Protein AF-A0A1F8NKK7-F1 (afdb_monomer_lite)

Secondary structure (DSSP, 8-state):
---------B-TTT--BGGG-S------HHHHHHH--SSS----HHHHHHHHTTSTT----EEEEEE---SSS---EEEEEE-EETTEE-

Sequence (90 aa):
MLRKKTIKLACEDCGLPYRDFPLDTTVSDNQWSEIHPENGGVLCASCMVKRASHLPGIIAARMVFEFVPSKKEAIIIILVSRVFIDDKEI

Radius of gyration: 17.69 Å; chains: 1; bounding box: 54×34×47 Å

Foldseek 3Di:
DDDPPPPQQAAPPPRHGPVRQPDDDDDDPVLCCQQPVPPDGDHHPVSSVVSQVPDPPDFDWDWDWDQDDDPDDDRDGDGDTFGDGPNDTD

Structure (mmCIF, N/CA/C/O backbone):
data_AF-A0A1F8NKK7-F1
#
_entry.id   AF-A0A1F8NKK7-F1
#
loop_
_atom_site.group_PDB
_atom_site.id
_atom_site.type_symbol
_atom_site.label_atom_id
_atom_site.label_alt_id
_atom_site.label_comp_id
_atom_site.label_asym_id
_atom_site.label_entity_id
_atom_site.label_seq_id
_atom_site.pdbx_PDB_ins_code
_atom_site.Cartn_x
_atom_site.Cartn_y
_atom_site.Cartn_z
_atom_site.occupancy
_atom_site.B_iso_or_equiv
_atom_site.auth_seq_id
_atom_site.auth_comp_id
_atom_site.auth_asym_id
_atom_site.auth_atom_id
_atom_site.pdbx_PDB_model_num
ATOM 1 N N . MET A 1 1 ? -35.133 19.803 5.323 1.00 46.06 1 MET A N 1
ATOM 2 C CA . MET A 1 1 ? -33.956 19.164 5.957 1.00 46.06 1 MET A CA 1
ATOM 3 C C . MET A 1 1 ? -33.165 18.411 4.892 1.00 46.06 1 MET A C 1
ATOM 5 O O . MET A 1 1 ? -33.609 17.361 4.450 1.00 46.06 1 MET A O 1
ATOM 9 N N . LEU A 1 2 ? -32.037 18.956 4.427 1.00 51.22 2 LEU A N 1
ATOM 10 C CA . LEU A 1 2 ? -31.129 18.258 3.508 1.00 51.22 2 LEU A CA 1
ATOM 11 C C . LEU A 1 2 ? -30.343 17.211 4.307 1.00 51.22 2 LEU A C 1
ATOM 13 O O . LEU A 1 2 ? -29.567 17.567 5.193 1.00 51.22 2 LEU A O 1
ATOM 17 N N . ARG A 1 3 ? -30.556 15.918 4.033 1.00 50.97 3 ARG A N 1
ATOM 18 C CA . ARG A 1 3 ? -29.706 14.852 4.584 1.00 50.97 3 ARG A CA 1
ATOM 19 C C . ARG A 1 3 ? -28.292 15.058 4.037 1.00 50.97 3 ARG A C 1
ATOM 21 O O . ARG A 1 3 ? -28.068 14.905 2.839 1.00 50.97 3 ARG A O 1
ATOM 28 N N . LYS A 1 4 ? -27.352 15.421 4.913 1.00 59.00 4 LYS A N 1
ATOM 29 C CA . LYS A 1 4 ? -25.918 15.504 4.609 1.00 59.00 4 LYS A CA 1
ATOM 30 C C . LYS A 1 4 ? -25.483 14.116 4.125 1.00 59.00 4 LYS A C 1
ATOM 32 O O . LYS A 1 4 ? -25.489 13.165 4.902 1.00 59.00 4 LYS A O 1
ATOM 37 N N . LYS A 1 5 ? -25.208 13.971 2.826 1.00 49.31 5 LYS A N 1
ATOM 38 C CA . LYS A 1 5 ? -24.734 12.714 2.238 1.00 49.31 5 LYS A CA 1
ATOM 39 C C . LYS A 1 5 ? -23.316 12.493 2.754 1.00 49.31 5 LYS A C 1
ATOM 41 O O . LYS A 1 5 ? -22.386 13.150 2.300 1.00 49.31 5 LYS A O 1
ATOM 46 N N . THR A 1 6 ? -23.164 11.634 3.755 1.00 55.31 6 THR A N 1
ATOM 47 C CA . THR A 1 6 ? -21.852 11.250 4.272 1.00 55.31 6 THR A CA 1
ATOM 48 C C . THR A 1 6 ? -21.114 10.529 3.151 1.00 55.31 6 THR A C 1
ATOM 50 O O . THR A 1 6 ? -21.509 9.430 2.760 1.00 55.31 6 THR A O 1
ATOM 53 N N . ILE A 1 7 ? -20.089 11.167 2.585 1.00 60.59 7 ILE A N 1
ATOM 54 C CA . ILE A 1 7 ? -19.172 10.503 1.660 1.00 60.59 7 ILE A CA 1
ATOM 55 C C . ILE A 1 7 ? -18.480 9.425 2.489 1.00 60.59 7 ILE A C 1
ATOM 57 O O . ILE A 1 7 ? -17.764 9.732 3.441 1.00 60.59 7 ILE A O 1
ATOM 61 N N . LYS A 1 8 ? -18.778 8.156 2.203 1.00 68.88 8 LYS A N 1
ATOM 62 C CA . LYS A 1 8 ? -18.069 7.044 2.829 1.00 68.88 8 LYS A CA 1
ATOM 63 C C . LYS A 1 8 ? -16.693 6.984 2.178 1.00 68.88 8 LYS A C 1
ATOM 65 O O . LYS A 1 8 ? -16.572 6.467 1.076 1.00 68.88 8 LYS A O 1
ATOM 70 N N . LEU A 1 9 ? -15.696 7.558 2.847 1.00 88.25 9 LEU A N 1
ATOM 71 C CA . LEU A 1 9 ? -14.297 7.362 2.490 1.00 88.25 9 LEU A CA 1
ATOM 72 C C . LEU A 1 9 ? -13.987 5.869 2.669 1.00 88.25 9 LEU A C 1
ATOM 74 O O . LEU A 1 9 ? -14.198 5.329 3.760 1.00 88.25 9 LEU A O 1
ATOM 78 N N . ALA A 1 10 ? -13.579 5.191 1.604 1.00 92.50 10 ALA A N 1
ATOM 79 C CA . ALA A 1 10 ? -13.324 3.756 1.594 1.00 92.50 10 ALA A CA 1
ATOM 80 C C . ALA A 1 10 ? -12.161 3.444 0.652 1.00 92.50 10 ALA A C 1
ATOM 82 O O . ALA A 1 10 ? -11.916 4.198 -0.285 1.00 92.50 10 ALA A O 1
ATOM 83 N N . CYS A 1 11 ? -11.470 2.336 0.910 1.00 93.06 11 CYS A N 1
ATOM 84 C CA . CYS A 1 11 ? -10.452 1.812 0.013 1.00 93.06 11 CYS A CA 1
ATOM 85 C C . CYS A 1 11 ? -11.074 1.505 -1.349 1.00 93.06 11 CYS A C 1
ATOM 87 O O . CYS A 1 11 ? -12.063 0.773 -1.417 1.00 93.06 11 CYS A O 1
ATOM 89 N N . GLU A 1 12 ? -10.477 2.010 -2.418 1.00 93.12 12 GLU A N 1
ATOM 90 C CA . GLU A 1 12 ? -10.985 1.813 -3.778 1.00 93.12 12 GLU A CA 1
ATOM 91 C C . GLU A 1 12 ? -10.865 0.360 -4.251 1.00 93.12 12 GLU A C 1
ATOM 93 O O . GLU A 1 12 ? -11.727 -0.122 -4.981 1.00 93.12 12 GLU A O 1
ATOM 98 N N . ASP A 1 13 ? -9.859 -0.371 -3.762 1.00 92.88 13 ASP A N 1
ATOM 99 C CA . ASP A 1 13 ? -9.611 -1.757 -4.171 1.00 92.88 13 ASP A CA 1
ATOM 100 C C . ASP A 1 13 ? -10.480 -2.774 -3.425 1.00 92.88 13 ASP A C 1
ATOM 102 O O . ASP A 1 13 ? -10.967 -3.737 -4.013 1.00 92.88 13 ASP A O 1
ATOM 106 N N . CYS A 1 14 ? -10.636 -2.614 -2.108 1.00 93.62 14 CYS A N 1
ATOM 107 C CA . CYS A 1 14 ? -11.310 -3.613 -1.270 1.00 93.62 14 CYS A CA 1
ATOM 108 C C . CYS A 1 14 ? -12.630 -3.130 -0.659 1.00 93.62 14 CYS A C 1
ATOM 110 O O . CYS A 1 14 ? -13.307 -3.908 0.012 1.00 93.62 14 CYS A O 1
ATOM 112 N N . GLY A 1 15 ? -13.002 -1.861 -0.850 1.00 93.31 15 GLY A N 1
ATOM 113 C CA . GLY A 1 15 ? -14.224 -1.271 -0.298 1.00 93.31 15 GLY A CA 1
ATOM 114 C C . GLY A 1 15 ? -14.222 -1.098 1.225 1.00 93.31 15 GLY A C 1
ATOM 115 O O . GLY A 1 15 ? -15.235 -0.677 1.787 1.00 93.31 15 GLY A O 1
ATOM 116 N N . LEU A 1 16 ? -13.112 -1.417 1.905 1.00 92.94 16 LEU A N 1
ATOM 117 C CA . LEU A 1 16 ? -12.986 -1.274 3.353 1.00 92.94 16 LEU A CA 1
ATOM 118 C C . LEU A 1 16 ? -13.214 0.198 3.734 1.00 92.94 16 LEU A C 1
ATOM 120 O O . LEU A 1 16 ? -12.573 1.067 3.145 1.00 92.94 16 LEU A O 1
ATOM 124 N N . PRO A 1 17 ? -14.111 0.527 4.674 1.00 92.94 17 PRO A N 1
ATOM 125 C CA . PRO A 1 17 ? -14.289 1.910 5.101 1.00 92.94 17 PRO A CA 1
ATOM 126 C C . PRO A 1 17 ? -13.017 2.445 5.770 1.00 92.94 17 PRO A C 1
ATOM 128 O O . PRO A 1 17 ? -12.365 1.721 6.514 1.00 92.94 17 PRO A O 1
ATOM 131 N N . TYR A 1 18 ? -12.694 3.724 5.568 1.00 89.38 18 TYR A N 1
ATOM 132 C CA . TYR A 1 18 ? -11.467 4.337 6.099 1.00 89.38 18 TYR A CA 1
ATOM 133 C C . TYR A 1 18 ? -11.320 4.190 7.622 1.00 89.38 18 TYR A C 1
ATOM 135 O O . TYR A 1 18 ? -10.255 3.856 8.120 1.00 89.38 18 TYR A O 1
ATOM 143 N N . ARG A 1 19 ? -12.423 4.338 8.367 1.00 89.00 19 ARG A N 1
ATOM 144 C CA . ARG A 1 19 ? -12.462 4.146 9.832 1.00 89.00 19 ARG A CA 1
ATOM 145 C C . ARG A 1 19 ? -12.063 2.737 10.298 1.00 89.00 19 ARG A C 1
ATOM 147 O O . ARG A 1 19 ? -11.822 2.548 11.482 1.00 89.00 19 ARG A O 1
ATOM 154 N N . ASP A 1 20 ? -12.095 1.768 9.386 1.00 90.50 20 ASP A N 1
ATOM 155 C CA . ASP A 1 20 ? -11.825 0.356 9.635 1.00 90.50 20 ASP A CA 1
ATOM 156 C C . ASP A 1 20 ? -10.440 -0.038 9.071 1.00 90.50 20 ASP A C 1
ATOM 158 O O . ASP A 1 20 ? -10.108 -1.223 9.011 1.00 90.50 20 ASP A O 1
ATOM 162 N N . PHE A 1 21 ? -9.620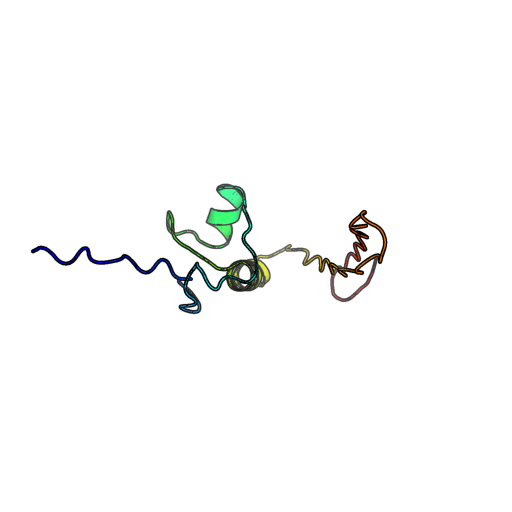 0.933 8.633 1.00 88.62 21 PHE A N 1
ATOM 163 C CA . PHE A 1 21 ? -8.257 0.671 8.175 1.00 88.62 21 PHE A CA 1
ATOM 164 C C . PHE A 1 21 ? -7.392 0.191 9.346 1.00 88.62 21 PHE A C 1
ATOM 166 O O . PHE A 1 21 ? -7.348 0.843 10.387 1.00 88.62 21 PHE A O 1
ATOM 173 N N . PRO A 1 22 ? -6.664 -0.928 9.187 1.00 80.00 22 PRO A N 1
ATOM 174 C CA . PRO A 1 22 ? -5.819 -1.453 10.256 1.00 80.00 22 PRO A CA 1
ATOM 175 C C . PRO A 1 22 ? -4.574 -0.589 10.501 1.00 80.00 22 PRO A C 1
ATOM 177 O O . PRO A 1 22 ? -3.978 -0.670 11.572 1.00 80.00 22 PRO A O 1
ATOM 180 N N . LEU A 1 23 ? -4.161 0.196 9.501 1.00 81.81 23 LEU A N 1
ATOM 181 C CA . LEU A 1 23 ? -2.985 1.054 9.551 1.00 81.81 23 LEU A CA 1
ATOM 182 C C . LEU A 1 23 ? -3.132 2.218 8.564 1.00 81.81 23 LEU A C 1
ATOM 184 O O . LEU A 1 23 ? -3.380 1.990 7.376 1.00 81.81 23 LEU A O 1
ATOM 188 N N . ASP A 1 24 ? -2.909 3.434 9.056 1.00 79.06 24 ASP A N 1
ATOM 189 C CA . ASP A 1 24 ? -2.668 4.613 8.228 1.00 79.06 24 ASP A CA 1
ATOM 190 C C . ASP A 1 24 ? -1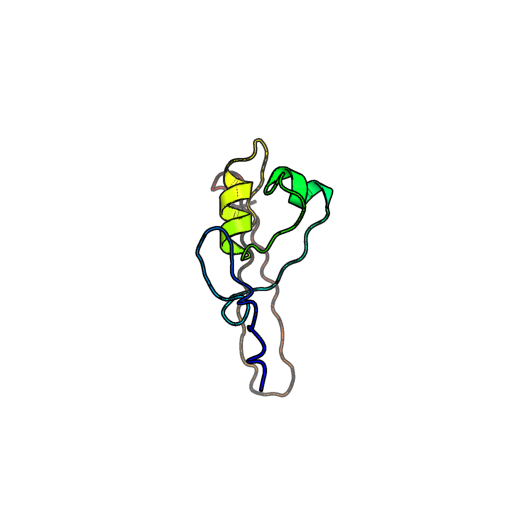.185 4.693 7.853 1.00 79.06 24 ASP A C 1
ATOM 192 O O . ASP A 1 24 ? -0.298 4.458 8.677 1.00 79.06 24 ASP A O 1
ATOM 196 N N . THR A 1 25 ? -0.904 5.036 6.601 1.00 82.19 25 THR A N 1
ATOM 197 C CA . THR A 1 25 ? 0.457 5.252 6.108 1.00 82.19 25 THR A CA 1
ATOM 198 C C . THR A 1 25 ? 0.479 6.432 5.146 1.00 82.19 25 THR A C 1
ATOM 200 O O . THR A 1 25 ? -0.546 6.786 4.564 1.00 82.19 25 THR A O 1
ATOM 203 N N . THR A 1 26 ? 1.641 7.052 4.988 1.00 81.31 26 THR A N 1
ATOM 204 C CA . THR A 1 26 ? 1.873 8.132 4.031 1.00 81.31 26 THR A CA 1
ATOM 205 C C . THR A 1 26 ? 3.012 7.730 3.107 1.00 81.31 26 THR A C 1
ATOM 207 O O . THR A 1 26 ? 4.004 7.140 3.531 1.00 81.31 26 THR A O 1
ATOM 210 N N . VAL A 1 27 ? 2.860 8.042 1.825 1.00 83.44 27 VAL A N 1
ATOM 211 C CA . VAL A 1 27 ? 3.888 7.856 0.798 1.00 83.44 27 VAL A CA 1
ATOM 212 C C . VAL A 1 27 ? 4.087 9.176 0.067 1.00 83.44 27 VAL A C 1
ATOM 214 O O . VAL A 1 27 ? 3.216 10.044 0.107 1.00 83.44 27 VAL A O 1
ATOM 217 N N . SER A 1 28 ? 5.240 9.347 -0.575 1.00 85.44 28 SER A N 1
ATOM 218 C CA . SER A 1 28 ? 5.464 10.514 -1.436 1.00 85.44 28 SER A CA 1
ATOM 219 C C . SER A 1 28 ? 4.573 10.470 -2.683 1.00 85.44 28 SER A C 1
ATOM 221 O O . SER A 1 28 ? 4.199 9.387 -3.134 1.00 85.44 28 SER A O 1
ATOM 223 N N . ASP A 1 29 ? 4.297 11.627 -3.291 1.00 85.06 29 ASP A N 1
ATOM 224 C CA . ASP A 1 29 ? 3.501 11.723 -4.528 1.00 85.06 29 ASP A CA 1
ATOM 225 C C . ASP A 1 29 ? 4.083 10.879 -5.674 1.00 85.06 29 ASP A C 1
ATOM 227 O O . ASP A 1 29 ? 3.341 10.281 -6.454 1.00 85.06 29 ASP A O 1
ATOM 231 N N . ASN A 1 30 ? 5.415 10.773 -5.749 1.00 86.62 30 ASN A N 1
ATOM 232 C CA . ASN A 1 30 ? 6.094 9.931 -6.736 1.00 86.62 30 ASN A CA 1
ATOM 233 C C . ASN A 1 30 ? 5.752 8.449 -6.527 1.00 86.62 30 ASN A C 1
ATOM 235 O O . ASN A 1 30 ? 5.329 7.779 -7.463 1.00 86.62 30 ASN A O 1
ATOM 239 N N . GLN A 1 31 ? 5.863 7.954 -5.290 1.00 84.88 31 GLN A N 1
ATOM 240 C CA . GLN A 1 31 ? 5.511 6.569 -4.955 1.00 84.88 31 GLN A CA 1
ATOM 241 C C . GLN A 1 31 ? 4.015 6.302 -5.125 1.00 84.88 31 GLN A C 1
ATOM 243 O O . GLN A 1 31 ? 3.632 5.224 -5.573 1.00 84.88 31 GLN A O 1
ATOM 248 N N . TRP A 1 32 ? 3.164 7.278 -4.786 1.00 88.69 32 TRP A N 1
ATOM 249 C CA . TRP A 1 32 ? 1.727 7.185 -5.030 1.00 88.69 32 TRP A CA 1
ATOM 250 C C . TRP A 1 32 ? 1.443 7.005 -6.519 1.00 88.69 32 TRP A C 1
ATOM 252 O O . TRP A 1 32 ? 0.727 6.083 -6.890 1.00 88.69 32 TRP A O 1
ATOM 262 N N . SER A 1 33 ? 2.064 7.822 -7.370 1.00 89.31 33 SER A N 1
ATOM 263 C CA . SER A 1 33 ? 1.862 7.783 -8.822 1.00 89.31 33 SER A CA 1
ATOM 264 C C . SER A 1 33 ? 2.299 6.457 -9.454 1.00 89.31 33 SER A C 1
ATOM 266 O O . SER A 1 33 ? 1.717 6.037 -10.452 1.00 89.31 33 SER A O 1
ATOM 268 N N . GLU A 1 34 ? 3.285 5.768 -8.871 1.00 86.19 34 GLU A N 1
ATOM 269 C CA . GLU A 1 34 ? 3.723 4.443 -9.331 1.00 86.19 34 GLU A CA 1
ATOM 270 C C . GLU A 1 34 ? 2.681 3.344 -9.062 1.00 86.19 34 GLU A C 1
ATOM 272 O O . GLU A 1 34 ? 2.495 2.456 -9.893 1.00 86.19 34 GLU A O 1
ATOM 277 N N . ILE A 1 35 ? 1.977 3.397 -7.925 1.00 87.94 35 ILE A N 1
ATOM 278 C CA . ILE A 1 35 ? 0.967 2.387 -7.545 1.00 87.94 35 ILE A CA 1
ATOM 279 C C . ILE A 1 35 ? -0.473 2.809 -7.872 1.00 87.94 35 ILE A C 1
ATOM 281 O O . ILE A 1 35 ? -1.384 1.978 -7.909 1.00 87.94 35 ILE A O 1
ATOM 285 N N . HIS A 1 36 ? -0.708 4.099 -8.074 1.00 88.31 36 HIS A N 1
ATOM 286 C CA . HIS A 1 36 ? -2.010 4.710 -8.300 1.00 88.31 36 HIS A CA 1
ATOM 287 C C . HIS A 1 36 ? -1.850 5.907 -9.252 1.00 88.31 36 HIS A C 1
ATOM 289 O O . HIS A 1 36 ? -1.829 7.056 -8.813 1.00 88.31 36 HIS A O 1
ATOM 295 N N . PRO A 1 37 ? -1.730 5.655 -10.567 1.00 81.56 37 PRO A N 1
ATOM 296 C CA . PRO A 1 37 ? -1.453 6.706 -11.548 1.00 81.56 37 PRO A CA 1
ATOM 297 C C . PRO A 1 37 ? -2.615 7.695 -11.727 1.00 81.56 37 PRO A C 1
ATOM 299 O O . PRO A 1 37 ? -2.431 8.766 -12.301 1.00 81.56 37 PRO A O 1
ATOM 302 N N . GLU A 1 38 ? -3.816 7.357 -11.248 1.00 82.25 38 GLU A N 1
ATOM 303 C CA . GLU A 1 38 ? -4.928 8.301 -11.187 1.00 82.25 38 GLU A CA 1
ATOM 304 C C . GLU A 1 38 ? -4.720 9.288 -10.028 1.00 82.25 38 GLU A C 1
ATOM 306 O O . GLU A 1 38 ? -4.385 8.900 -8.906 1.00 82.25 38 GLU A O 1
ATOM 311 N N . ASN A 1 39 ? -4.895 10.581 -10.314 1.00 70.69 39 ASN A N 1
ATOM 312 C CA . ASN A 1 39 ? -4.671 11.646 -9.341 1.00 70.69 39 ASN A CA 1
ATOM 313 C C . ASN A 1 39 ? -5.705 11.588 -8.211 1.00 70.69 39 ASN A C 1
ATOM 315 O O . ASN A 1 39 ? -6.880 11.904 -8.410 1.00 70.69 39 ASN A O 1
ATOM 319 N N . GLY A 1 40 ? -5.219 11.284 -7.009 1.00 75.25 40 GLY A N 1
ATOM 320 C CA . GLY A 1 40 ? -6.029 11.185 -5.802 1.00 75.25 40 GLY A CA 1
ATOM 321 C C . GLY A 1 40 ? -6.723 9.833 -5.653 1.00 75.25 40 GLY A C 1
ATOM 322 O O . GLY A 1 40 ? -6.773 9.024 -6.571 1.00 75.25 40 GLY A O 1
ATOM 323 N N . GLY A 1 41 ? -7.226 9.595 -4.448 1.00 86.38 41 GLY A N 1
ATOM 324 C CA . GLY A 1 41 ? -7.918 8.367 -4.088 1.00 86.38 41 GLY A CA 1
ATOM 325 C C . GLY A 1 41 ? -7.590 7.935 -2.669 1.00 86.38 41 GLY A C 1
ATOM 326 O O . GLY A 1 41 ? -6.832 8.602 -1.958 1.00 86.38 41 GLY A O 1
ATOM 327 N N . VAL A 1 42 ? -8.187 6.829 -2.235 1.00 89.56 42 VAL A N 1
ATOM 328 C CA . VAL A 1 42 ? -7.907 6.243 -0.918 1.00 89.56 42 VAL A CA 1
ATOM 329 C C . VAL A 1 42 ? -7.656 4.751 -1.064 1.00 89.56 42 VAL A C 1
ATOM 331 O O . VAL A 1 42 ? -8.512 3.998 -1.522 1.00 89.56 42 VAL A O 1
ATOM 334 N N . LEU A 1 43 ? -6.488 4.308 -0.605 1.00 90.56 43 LEU A N 1
ATOM 335 C CA . LEU A 1 43 ? -6.128 2.900 -0.497 1.00 90.56 43 LEU A CA 1
ATOM 336 C C . LEU A 1 43 ? -5.768 2.570 0.946 1.00 90.56 43 LEU A C 1
ATOM 338 O O . LEU A 1 43 ? -5.110 3.353 1.626 1.00 90.56 43 LEU A O 1
ATOM 342 N N . CYS A 1 44 ? -6.165 1.387 1.412 1.00 91.69 44 CYS A N 1
ATOM 343 C CA . CYS A 1 44 ? -5.620 0.864 2.659 1.00 91.69 44 CYS A CA 1
ATOM 344 C C . CYS A 1 44 ? -4.182 0.375 2.440 1.00 91.69 44 CYS A C 1
ATOM 346 O O . CYS A 1 44 ? -3.824 -0.050 1.336 1.00 91.69 44 CYS A O 1
ATOM 348 N N . ALA A 1 45 ? -3.375 0.368 3.506 1.00 88.69 45 ALA A N 1
ATOM 349 C CA . ALA A 1 45 ? -1.972 -0.046 3.446 1.00 88.69 45 ALA A CA 1
ATOM 350 C C . ALA A 1 45 ? -1.785 -1.428 2.784 1.00 88.69 45 ALA A C 1
ATOM 352 O O . ALA A 1 45 ? -0.875 -1.619 1.982 1.00 88.69 45 ALA A O 1
ATOM 353 N N . SER A 1 46 ? -2.686 -2.383 3.041 1.00 88.81 46 SER A N 1
ATOM 354 C CA . SER A 1 46 ? -2.638 -3.713 2.416 1.00 88.81 46 SER A CA 1
ATOM 355 C C . SER A 1 46 ? -2.817 -3.668 0.896 1.00 88.81 46 SER A C 1
ATOM 357 O O . SER A 1 46 ? -2.116 -4.378 0.177 1.00 88.81 46 SER A O 1
ATOM 359 N N . CYS A 1 47 ? -3.732 -2.835 0.392 1.00 90.00 47 CYS A N 1
ATOM 360 C CA . CYS A 1 47 ? -3.942 -2.672 -1.045 1.00 90.00 47 CYS A CA 1
ATOM 361 C C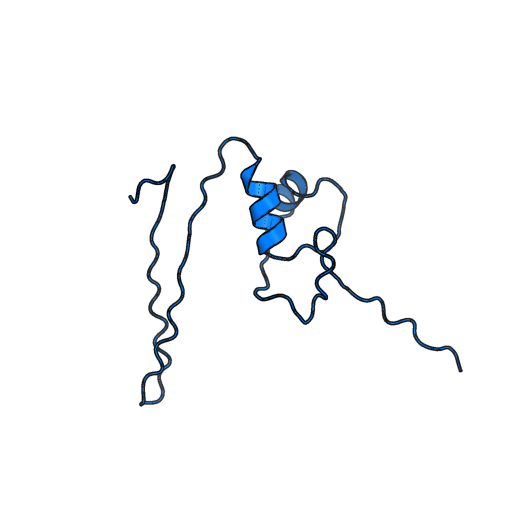 . CYS A 1 47 ? -2.785 -1.911 -1.700 1.00 90.00 47 CYS A C 1
ATOM 363 O O . CYS A 1 47 ? -2.347 -2.310 -2.774 1.00 90.00 47 CYS A O 1
ATOM 365 N N . MET A 1 48 ? -2.213 -0.906 -1.026 1.00 89.50 48 MET A N 1
ATOM 366 C CA . MET A 1 48 ? -0.991 -0.241 -1.499 1.00 89.50 48 MET A CA 1
ATOM 367 C C . MET A 1 48 ? 0.161 -1.238 -1.667 1.00 89.50 48 MET A C 1
ATOM 369 O O . MET A 1 48 ? 0.773 -1.283 -2.730 1.00 89.50 48 MET A O 1
ATOM 373 N N . VAL A 1 49 ? 0.410 -2.088 -0.662 1.00 86.69 49 VAL A N 1
ATOM 374 C CA . VAL A 1 49 ? 1.440 -3.141 -0.730 1.00 86.69 49 VAL A CA 1
ATOM 375 C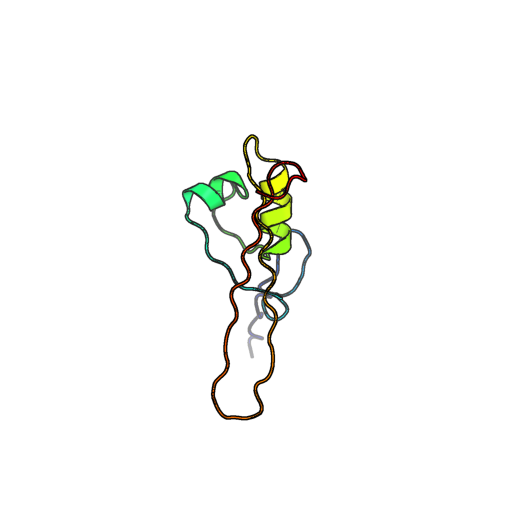 C . VAL A 1 49 ? 1.148 -4.124 -1.861 1.00 86.69 49 VAL A C 1
ATOM 377 O O . VAL A 1 49 ? 2.051 -4.471 -2.617 1.00 86.69 49 VAL A O 1
ATOM 380 N N . LYS A 1 50 ? -0.113 -4.541 -2.023 1.00 87.69 50 LYS A N 1
ATOM 381 C CA . LYS A 1 50 ? -0.518 -5.433 -3.118 1.00 87.69 50 LYS A CA 1
ATOM 382 C C . LYS A 1 50 ? -0.269 -4.808 -4.492 1.00 87.69 50 LYS A C 1
ATOM 384 O O . LYS A 1 50 ? 0.105 -5.521 -5.413 1.00 87.69 50 LYS A O 1
ATOM 389 N N . ARG A 1 51 ? -0.476 -3.502 -4.667 1.00 89.38 51 ARG A N 1
ATOM 390 C CA . ARG A 1 51 ? -0.153 -2.829 -5.933 1.00 89.38 51 ARG A CA 1
ATOM 391 C C . ARG A 1 51 ? 1.360 -2.723 -6.127 1.00 89.38 51 ARG A C 1
ATOM 393 O O . ARG A 1 51 ? 1.862 -3.135 -7.169 1.00 89.38 51 ARG A O 1
ATOM 400 N N . ALA A 1 52 ? 2.081 -2.286 -5.094 1.00 85.88 52 ALA A N 1
ATOM 401 C CA . ALA A 1 52 ? 3.537 -2.185 -5.109 1.00 85.88 52 ALA A CA 1
ATOM 402 C C . ALA A 1 52 ? 4.223 -3.526 -5.417 1.00 85.88 52 ALA A C 1
ATOM 404 O O . ALA A 1 52 ? 5.211 -3.541 -6.136 1.00 85.88 52 ALA A O 1
ATOM 405 N N . SER A 1 53 ? 3.688 -4.667 -4.965 1.00 84.69 53 SER A N 1
ATOM 406 C CA . SER A 1 53 ? 4.308 -5.983 -5.195 1.00 84.69 53 SER A CA 1
ATOM 407 C C . SER A 1 53 ? 4.413 -6.397 -6.668 1.00 84.69 53 SER A C 1
ATOM 409 O O . SER A 1 53 ? 5.052 -7.400 -6.967 1.00 84.69 53 SER A O 1
ATOM 411 N N . HIS A 1 54 ? 3.758 -5.676 -7.581 1.00 84.81 54 HIS A N 1
ATOM 412 C CA . HIS A 1 54 ? 3.838 -5.918 -9.023 1.00 84.81 54 HIS A CA 1
ATOM 413 C C . HIS A 1 54 ? 4.824 -4.980 -9.735 1.00 84.81 54 HIS A C 1
ATOM 415 O O . HIS A 1 54 ? 5.067 -5.152 -10.930 1.00 84.81 54 HIS A O 1
ATOM 421 N N . LEU A 1 55 ? 5.381 -3.986 -9.036 1.00 80.81 55 LEU A N 1
ATOM 422 C CA . LEU A 1 55 ? 6.366 -3.075 -9.605 1.00 80.81 55 LEU A CA 1
ATOM 423 C C . LEU A 1 55 ? 7.745 -3.756 -9.676 1.00 80.81 55 LEU A C 1
ATOM 425 O O . LEU A 1 55 ? 8.162 -4.420 -8.720 1.00 80.81 55 LEU A O 1
ATOM 429 N N . PRO A 1 56 ? 8.481 -3.594 -10.789 1.00 78.19 56 PRO A N 1
ATOM 430 C CA . PRO A 1 56 ? 9.818 -4.156 -10.911 1.00 78.19 56 PRO A CA 1
ATOM 431 C C . PRO A 1 56 ? 10.771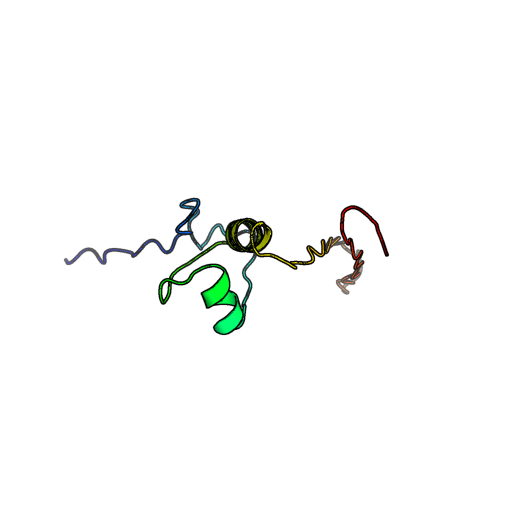 -3.508 -9.898 1.00 78.19 56 PRO A C 1
ATOM 433 O O . PRO A 1 56 ? 10.812 -2.289 -9.764 1.00 78.19 56 PRO A O 1
ATOM 436 N N . GLY A 1 57 ? 11.571 -4.327 -9.210 1.00 74.25 57 GLY A N 1
ATOM 437 C CA . GLY A 1 57 ? 12.604 -3.846 -8.285 1.00 74.25 57 GLY A CA 1
ATOM 438 C C . GLY A 1 57 ? 12.111 -3.459 -6.885 1.00 74.25 57 GLY A C 1
ATOM 439 O O . GLY A 1 57 ? 12.871 -2.853 -6.132 1.00 74.25 57 GLY A O 1
ATOM 440 N N . ILE A 1 58 ? 10.876 -3.806 -6.510 1.00 73.19 58 ILE A N 1
ATOM 441 C CA . ILE A 1 58 ? 10.386 -3.588 -5.144 1.00 73.19 58 ILE A CA 1
ATOM 442 C C . ILE A 1 58 ? 10.990 -4.597 -4.167 1.00 73.19 58 ILE A C 1
ATOM 444 O O . ILE A 1 58 ? 10.914 -5.806 -4.365 1.00 73.19 58 ILE A O 1
ATOM 448 N N . ILE A 1 59 ? 11.526 -4.075 -3.062 1.00 66.12 59 ILE A N 1
ATOM 449 C CA . ILE A 1 59 ? 11.968 -4.855 -1.905 1.00 66.12 59 ILE A CA 1
ATOM 450 C C . ILE A 1 59 ? 10.864 -4.798 -0.844 1.00 66.12 59 ILE A C 1
ATOM 452 O O . ILE A 1 59 ? 10.562 -3.731 -0.306 1.00 66.12 59 ILE A O 1
ATOM 456 N N . ALA A 1 60 ? 10.255 -5.942 -0.534 1.00 63.09 60 ALA A N 1
ATOM 457 C CA . ALA A 1 60 ? 9.231 -6.040 0.501 1.00 63.09 60 ALA A CA 1
ATOM 458 C C . ALA A 1 60 ? 9.870 -6.272 1.882 1.00 63.09 60 ALA A C 1
ATOM 460 O O . ALA A 1 60 ? 10.310 -7.372 2.198 1.00 63.09 60 ALA A O 1
ATOM 461 N N . ALA A 1 61 ? 9.880 -5.250 2.739 1.00 58.00 61 ALA A N 1
ATOM 462 C CA . ALA A 1 61 ? 10.300 -5.393 4.133 1.00 58.00 61 ALA A CA 1
ATOM 463 C C . ALA A 1 61 ? 9.093 -5.689 5.038 1.00 58.00 61 ALA A C 1
ATOM 465 O O . ALA A 1 61 ? 8.091 -4.971 5.014 1.00 58.00 61 ALA A O 1
ATOM 466 N N . ARG A 1 62 ? 9.186 -6.731 5.873 1.00 59.94 62 ARG A N 1
ATOM 467 C CA . ARG A 1 62 ? 8.157 -7.066 6.869 1.00 59.94 62 ARG A CA 1
ATOM 468 C C . ARG A 1 62 ? 8.592 -6.586 8.249 1.00 59.94 62 ARG A C 1
ATOM 470 O O . ARG A 1 62 ? 9.427 -7.211 8.893 1.00 59.94 62 ARG A O 1
ATOM 477 N N . MET A 1 63 ? 7.957 -5.529 8.744 1.00 52.19 63 MET A N 1
ATOM 478 C CA . MET A 1 63 ? 8.093 -5.123 10.143 1.00 52.19 63 MET A CA 1
ATOM 479 C C . MET A 1 63 ? 7.035 -5.825 10.995 1.00 52.19 63 MET A C 1
ATOM 481 O O . MET A 1 63 ? 5.846 -5.788 10.675 1.00 52.19 63 MET A O 1
ATOM 485 N N . VAL A 1 64 ? 7.464 -6.477 12.074 1.00 56.47 64 VAL A N 1
ATOM 486 C CA . VAL A 1 64 ? 6.564 -7.074 13.066 1.00 56.47 64 VAL A CA 1
ATOM 487 C C . VAL A 1 64 ? 6.655 -6.233 14.332 1.00 56.47 64 VAL A C 1
ATOM 489 O O . VAL A 1 64 ? 7.713 -6.142 14.946 1.00 56.47 64 VAL A O 1
ATOM 492 N N . PHE A 1 65 ? 5.544 -5.603 14.708 1.00 54.34 65 PHE A N 1
ATOM 493 C CA . PHE A 1 65 ? 5.438 -4.859 15.958 1.00 54.34 65 PHE A CA 1
ATOM 494 C C . PHE A 1 65 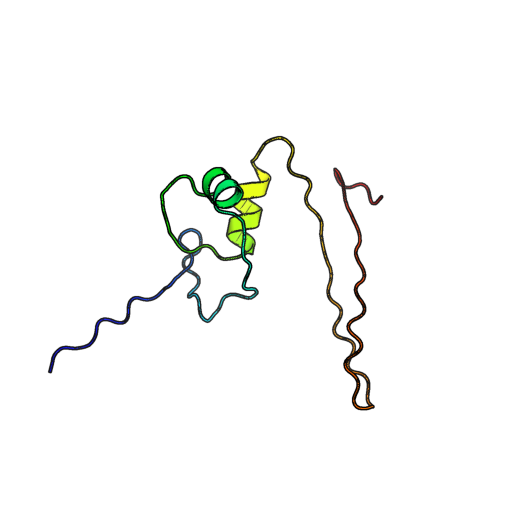? 4.845 -5.777 17.023 1.00 54.34 65 PHE A C 1
ATOM 496 O O . PHE A 1 65 ? 3.665 -6.122 16.964 1.00 54.34 65 PHE A O 1
ATOM 503 N N . GLU A 1 66 ? 5.655 -6.174 18.000 1.00 54.62 66 GLU A N 1
ATOM 504 C CA . GLU A 1 66 ? 5.157 -6.862 19.188 1.00 54.62 66 GLU A CA 1
ATOM 505 C C . GLU A 1 66 ? 4.906 -5.835 20.293 1.00 54.62 66 GLU A C 1
ATOM 507 O O . GLU A 1 66 ? 5.829 -5.271 20.881 1.00 54.62 66 GLU A O 1
ATOM 512 N N . PHE A 1 67 ? 3.630 -5.581 20.581 1.00 52.00 67 PHE A N 1
ATOM 513 C CA . PHE A 1 67 ? 3.239 -4.819 21.760 1.00 52.00 67 PHE A CA 1
ATOM 514 C C . PHE A 1 67 ? 3.351 -5.729 22.978 1.00 52.00 67 PHE A C 1
ATOM 516 O O . PHE A 1 67 ? 2.452 -6.524 23.243 1.00 52.00 67 PHE A O 1
ATOM 523 N N . VAL A 1 68 ? 4.449 -5.612 23.723 1.00 59.00 68 VAL A N 1
ATOM 524 C CA . VAL A 1 68 ? 4.611 -6.303 25.006 1.00 59.00 68 VAL A CA 1
ATOM 525 C C . VAL A 1 68 ? 4.133 -5.366 26.121 1.00 59.00 68 VAL A C 1
ATOM 527 O O . VAL A 1 68 ? 4.803 -4.370 26.407 1.00 59.00 68 VAL A O 1
ATOM 530 N N . PRO A 1 69 ? 2.984 -5.628 26.774 1.00 51.72 69 PRO A N 1
ATOM 531 C CA . PRO A 1 69 ? 2.507 -4.782 27.861 1.00 51.72 69 PRO A CA 1
ATOM 532 C C . PRO A 1 69 ? 3.432 -4.950 29.076 1.00 51.72 69 PRO A C 1
ATOM 534 O O . PRO A 1 69 ? 3.417 -5.983 29.747 1.00 51.72 69 PRO A O 1
ATOM 537 N N . SER A 1 70 ? 4.251 -3.943 29.378 1.00 52.78 70 SER A N 1
ATOM 538 C CA . SER A 1 70 ? 5.022 -3.898 30.625 1.00 52.78 70 SER A CA 1
ATOM 539 C C . SER A 1 70 ? 4.112 -3.464 31.778 1.00 52.78 70 SER A C 1
ATOM 541 O O . SER A 1 70 ? 3.477 -2.413 31.718 1.00 52.78 70 SER A O 1
ATOM 543 N N . LYS A 1 71 ? 4.074 -4.250 32.864 1.00 54.94 71 LYS A N 1
ATOM 544 C CA . LYS A 1 71 ? 3.282 -3.992 34.089 1.00 54.94 71 LYS A CA 1
ATOM 545 C C . LYS A 1 71 ? 3.711 -2.743 34.885 1.00 54.94 71 LYS A C 1
ATOM 547 O O . LYS A 1 71 ? 3.181 -2.511 35.968 1.00 54.94 71 LYS A O 1
ATOM 552 N N . LYS A 1 72 ? 4.668 -1.951 34.400 1.00 49.34 72 LYS A N 1
ATOM 553 C CA . LYS A 1 72 ? 5.101 -0.691 35.016 1.00 49.34 72 LYS A CA 1
ATOM 554 C C . LYS A 1 72 ? 5.279 0.351 33.917 1.00 49.34 72 LYS A C 1
ATOM 556 O O . LYS A 1 72 ? 6.210 0.213 33.136 1.00 49.34 72 LYS A O 1
ATOM 561 N N . GLU A 1 73 ? 4.339 1.296 33.863 1.00 50.00 73 GLU A N 1
ATOM 562 C CA . GLU A 1 73 ? 4.281 2.642 33.237 1.00 50.00 73 GLU A CA 1
ATOM 563 C C . GLU A 1 73 ? 5.308 3.083 32.166 1.00 50.00 73 GLU A C 1
ATOM 565 O O . GLU A 1 73 ? 5.549 4.270 31.974 1.00 50.00 73 GLU A O 1
ATOM 570 N N . ALA A 1 74 ? 5.855 2.168 31.379 1.00 45.41 74 ALA A N 1
ATOM 571 C CA . ALA A 1 74 ? 6.613 2.468 30.179 1.00 45.41 74 ALA A CA 1
ATOM 572 C C . ALA A 1 74 ? 6.234 1.438 29.119 1.00 45.41 74 ALA A C 1
ATOM 574 O O . ALA A 1 74 ? 6.513 0.244 29.254 1.00 45.41 74 ALA A O 1
ATOM 575 N N . ILE A 1 75 ? 5.569 1.906 28.064 1.00 46.00 75 ILE A N 1
ATOM 576 C CA . ILE A 1 75 ? 5.376 1.124 26.847 1.00 46.00 75 ILE A CA 1
ATOM 577 C C . ILE A 1 75 ? 6.749 1.047 26.179 1.00 46.00 75 ILE A C 1
ATOM 579 O O . ILE A 1 75 ? 7.213 2.018 25.586 1.00 46.00 75 ILE A O 1
ATOM 583 N N . ILE A 1 76 ? 7.425 -0.092 26.318 1.00 38.62 76 ILE A N 1
ATOM 584 C CA . ILE A 1 76 ? 8.653 -0.365 25.574 1.00 38.62 76 ILE A CA 1
ATOM 585 C C . ILE A 1 76 ? 8.220 -0.874 24.202 1.00 38.62 76 ILE A C 1
ATOM 587 O O . ILE A 1 76 ? 7.760 -2.005 24.063 1.00 38.62 76 ILE A O 1
ATOM 591 N N . ILE A 1 77 ? 8.344 -0.019 23.189 1.00 44.22 77 ILE A N 1
ATOM 592 C CA . ILE A 1 77 ? 8.189 -0.420 21.792 1.00 44.22 77 ILE A CA 1
ATOM 593 C C . ILE A 1 77 ? 9.505 -1.084 21.384 1.00 44.22 77 ILE A C 1
ATOM 595 O O . ILE A 1 77 ? 10.497 -0.399 21.137 1.00 44.22 77 ILE A O 1
ATOM 599 N N . ILE A 1 78 ? 9.538 -2.417 21.355 1.00 43.97 78 ILE A N 1
ATOM 600 C CA . ILE A 1 78 ? 10.684 -3.149 20.809 1.00 43.97 78 ILE A CA 1
ATOM 601 C C . ILE A 1 78 ? 10.510 -3.193 19.291 1.00 43.97 78 ILE A C 1
ATOM 603 O O . ILE A 1 78 ? 9.653 -3.900 18.765 1.00 43.97 78 ILE A O 1
ATOM 607 N N . LEU A 1 79 ? 11.322 -2.409 18.585 1.00 42.03 79 LEU A N 1
ATOM 608 C CA . LEU A 1 79 ? 11.401 -2.446 17.130 1.00 42.03 79 LEU A CA 1
ATOM 609 C C . LEU A 1 79 ? 12.287 -3.626 16.722 1.00 42.03 79 LEU A C 1
ATOM 611 O O . LEU A 1 79 ? 13.512 -3.520 16.734 1.00 42.03 79 LEU A O 1
ATOM 615 N N . VAL A 1 80 ? 11.672 -4.757 16.374 1.00 42.06 80 VAL A N 1
ATOM 616 C CA . VAL A 1 80 ? 12.381 -5.867 15.728 1.00 42.06 80 VAL A CA 1
ATOM 617 C C . VAL A 1 80 ? 12.182 -5.736 14.222 1.00 42.06 80 VAL A C 1
ATOM 619 O O . VAL A 1 80 ? 11.186 -6.189 13.659 1.00 42.06 80 VAL A O 1
ATOM 622 N N . SER A 1 81 ? 13.128 -5.078 13.560 1.00 38.22 81 SER A N 1
ATOM 623 C CA . SER A 1 81 ? 13.167 -5.031 12.099 1.00 38.22 81 SER A CA 1
ATOM 624 C C . SER A 1 81 ? 13.844 -6.298 11.584 1.00 38.22 81 SER A C 1
ATOM 626 O O . SER A 1 81 ? 15.022 -6.512 11.857 1.00 38.22 81 SER A O 1
ATOM 628 N N . ARG A 1 82 ? 13.112 -7.130 10.839 1.00 42.69 82 ARG A N 1
ATOM 629 C CA . ARG A 1 82 ? 13.695 -8.193 10.009 1.00 42.69 82 ARG A CA 1
ATOM 630 C C . ARG A 1 82 ? 13.548 -7.779 8.556 1.00 42.69 82 ARG A C 1
ATOM 632 O O . ARG A 1 82 ? 12.441 -7.470 8.111 1.00 42.69 82 ARG A O 1
ATOM 639 N N . VAL A 1 83 ? 14.659 -7.711 7.838 1.00 38.72 83 VAL A N 1
ATOM 640 C CA . VAL A 1 83 ? 14.655 -7.344 6.424 1.00 38.72 83 VAL A CA 1
ATOM 641 C C . VAL A 1 83 ? 14.711 -8.632 5.618 1.00 38.72 83 VAL A C 1
ATOM 643 O O . VAL A 1 83 ? 15.586 -9.465 5.828 1.00 38.72 83 VAL A O 1
ATOM 646 N N . PHE A 1 84 ? 13.747 -8.799 4.718 1.00 46.38 84 PHE A N 1
ATOM 647 C CA . PHE A 1 84 ? 13.698 -9.925 3.796 1.00 46.38 84 PHE A CA 1
ATOM 648 C C . PHE A 1 84 ? 13.890 -9.394 2.376 1.00 46.38 84 PHE A C 1
ATOM 650 O O . PHE A 1 84 ? 13.263 -8.405 1.995 1.00 46.38 84 PHE A O 1
ATOM 657 N N . ILE A 1 85 ? 14.757 -10.043 1.602 1.00 50.56 85 ILE A N 1
ATOM 658 C CA . ILE A 1 85 ? 14.921 -9.821 0.162 1.00 50.56 85 ILE A CA 1
ATOM 659 C C . ILE A 1 85 ? 14.768 -11.188 -0.505 1.00 50.56 85 ILE A C 1
ATOM 661 O O . ILE A 1 85 ? 15.525 -12.100 -0.185 1.00 50.56 85 ILE A O 1
ATOM 665 N N . ASP A 1 86 ? 13.790 -11.345 -1.400 1.00 53.47 86 ASP A N 1
ATOM 666 C CA . ASP A 1 86 ? 13.543 -12.593 -2.144 1.00 53.47 86 ASP A CA 1
ATOM 667 C C . ASP A 1 86 ? 13.490 -13.850 -1.248 1.00 53.47 86 ASP A C 1
ATOM 669 O O . ASP A 1 86 ? 14.225 -14.817 -1.456 1.00 53.47 86 ASP A O 1
ATOM 673 N N . ASP A 1 87 ? 12.663 -13.808 -0.196 1.00 55.50 87 ASP A N 1
ATOM 674 C CA . ASP A 1 87 ? 12.514 -14.861 0.826 1.00 55.50 87 ASP A CA 1
ATOM 675 C C . ASP A 1 87 ? 13.790 -15.202 1.626 1.00 55.50 87 ASP A C 1
ATOM 677 O O . ASP A 1 87 ? 13.809 -16.162 2.402 1.00 55.50 87 ASP A O 1
ATOM 681 N N . LYS A 1 88 ? 14.856 -14.403 1.501 1.00 43.38 88 LYS A N 1
ATOM 682 C CA . LYS A 1 88 ? 16.076 -14.517 2.311 1.00 43.38 88 LYS A CA 1
ATOM 683 C C . LYS A 1 88 ? 16.116 -13.411 3.359 1.00 43.38 88 LYS A C 1
ATOM 685 O O . LYS A 1 88 ? 16.003 -12.232 3.033 1.00 43.38 88 LYS A O 1
ATOM 690 N N . GLU A 1 89 ? 16.276 -13.801 4.618 1.00 42.84 89 GLU A N 1
ATOM 691 C CA . GLU A 1 89 ? 16.578 -12.882 5.720 1.00 42.84 89 GLU A CA 1
ATOM 692 C C . GLU A 1 89 ? 18.033 -12.402 5.581 1.00 42.84 89 GLU A C 1
ATOM 694 O O . GLU A 1 89 ? 18.922 -13.228 5.339 1.00 42.84 89 GLU A O 1
ATOM 699 N N . ILE A 1 90 ? 18.263 -11.088 5.682 1.00 52.25 90 ILE A N 1
ATOM 700 C CA . ILE A 1 90 ? 19.599 -10.460 5.643 1.00 52.25 90 ILE A CA 1
ATOM 701 C C . ILE A 1 90 ? 19.980 -9.828 6.978 1.00 52.25 90 ILE A C 1
ATOM 703 O O . ILE A 1 90 ? 19.078 -9.300 7.669 1.00 52.25 90 ILE A O 1
#

pLDDT: mean 70.59, std 18.62, range [38.22, 93.62]